Protein AF-A0A8H5ZS97-F1 (afdb_monomer_lite)

Foldseek 3Di:
DDLLVVLLVLLVPADPDPCLQVSLVVNLVSLVVLLVVLVVLLVVLLVDAADDQVVLVVVVVVLVVVLVSLLSSLVSLLVCLVSQQVRQDDPHGSLVVVLVSLVSSLVSLLSNLVSSLVRYDPPSSVCSVVSNVVSNVSSVVSSVSSVD

Sequence (148 aa):
MSQCSTMNDTLQGFTIGPNIMPTALKVQFESDELLRDIIDAIAAAKQTPMLTKDDSVRVAIAVTKLQDVIYSLLDVLVAKKPVFDKAILGIGSASFLVSADLKSLKDATDGFGNEVVLRLANPIQQVAPLIISDLDFHFIRAIQVYSA

Structure (mmCIF, N/CA/C/O backbone):
data_AF-A0A8H5ZS97-F1
#
_entry.id   AF-A0A8H5ZS97-F1
#
loop_
_atom_site.group_PDB
_atom_site.id
_atom_site.type_symbol
_atom_site.label_atom_id
_atom_site.label_alt_id
_atom_site.label_comp_id
_atom_site.label_asym_id
_atom_site.label_entity_id
_atom_site.label_seq_id
_atom_site.pdbx_PDB_ins_code
_atom_site.Cartn_x
_atom_site.Cartn_y
_atom_site.Cartn_z
_atom_site.occupancy
_atom_site.B_iso_or_equiv
_atom_site.auth_seq_id
_atom_site.auth_comp_id
_atom_site.auth_asym_id
_atom_site.auth_atom_id
_atom_site.pdbx_PDB_model_num
ATOM 1 N N . MET A 1 1 ? -12.299 5.475 -8.585 1.00 51.00 1 MET A N 1
ATOM 2 C CA . MET A 1 1 ? -11.267 4.417 -8.576 1.00 51.00 1 MET A CA 1
ATOM 3 C C . MET A 1 1 ? -10.369 4.683 -7.383 1.00 51.00 1 MET A C 1
ATOM 5 O O . MET A 1 1 ? -10.144 5.852 -7.104 1.00 51.00 1 MET A O 1
ATOM 9 N N . SER A 1 2 ? -9.966 3.656 -6.635 1.00 73.25 2 SER A N 1
ATOM 10 C CA . SER A 1 2 ? -9.013 3.819 -5.527 1.00 73.25 2 SER A CA 1
ATOM 11 C C . SER A 1 2 ? -7.587 3.950 -6.065 1.00 73.25 2 SER A C 1
ATOM 13 O O . SER A 1 2 ? -7.298 3.436 -7.148 1.00 73.25 2 SER A O 1
ATOM 15 N N . GLN A 1 3 ? -6.693 4.576 -5.298 1.00 85.19 3 GLN A N 1
ATOM 16 C CA . GLN A 1 3 ? -5.291 4.746 -5.683 1.00 85.19 3 GLN A CA 1
ATOM 17 C C . GLN A 1 3 ? -4.585 3.410 -5.957 1.00 85.19 3 GLN A C 1
ATOM 19 O O . GLN A 1 3 ? -3.868 3.278 -6.947 1.00 85.19 3 GLN A O 1
ATOM 24 N N . CYS A 1 4 ? -4.880 2.371 -5.166 1.00 80.19 4 CYS A N 1
ATOM 25 C CA . CYS A 1 4 ? -4.357 1.025 -5.411 1.00 80.19 4 CYS A CA 1
ATOM 26 C C . CYS A 1 4 ? -4.771 0.462 -6.783 1.00 80.19 4 CYS A C 1
ATOM 28 O O . CYS A 1 4 ? -3.986 -0.238 -7.413 1.00 80.19 4 CYS A O 1
ATOM 30 N N . SER A 1 5 ? -5.986 0.768 -7.263 1.00 81.56 5 SER A N 1
ATOM 31 C CA . SER A 1 5 ? -6.446 0.333 -8.590 1.00 81.56 5 SER A CA 1
ATOM 32 C C . SER A 1 5 ? -5.683 1.051 -9.699 1.00 81.56 5 SER A C 1
ATOM 34 O O . SER A 1 5 ? -5.226 0.400 -10.632 1.00 81.56 5 SER A O 1
ATOM 36 N N . THR A 1 6 ? -5.499 2.369 -9.571 1.00 85.25 6 THR A N 1
ATOM 37 C CA . THR A 1 6 ? -4.717 3.174 -10.522 1.00 85.25 6 THR A CA 1
ATOM 38 C C . THR A 1 6 ? -3.286 2.646 -10.640 1.00 85.25 6 THR A C 1
ATOM 40 O O . THR A 1 6 ? -2.795 2.420 -11.746 1.00 85.25 6 THR A O 1
ATOM 43 N N . MET A 1 7 ? -2.646 2.379 -9.498 1.00 87.44 7 MET A N 1
ATOM 44 C CA . MET A 1 7 ? -1.288 1.838 -9.449 1.00 87.44 7 MET A CA 1
ATOM 45 C C . MET A 1 7 ? -1.201 0.439 -10.065 1.00 87.44 7 MET A C 1
ATOM 47 O O . MET A 1 7 ? -0.282 0.150 -10.835 1.00 87.44 7 MET A O 1
ATOM 51 N N . ASN A 1 8 ? -2.181 -0.424 -9.783 1.00 85.50 8 ASN A N 1
ATOM 52 C CA . ASN A 1 8 ? -2.246 -1.762 -10.363 1.00 85.50 8 ASN A CA 1
ATOM 53 C C . ASN A 1 8 ? -2.361 -1.715 -11.897 1.00 85.50 8 ASN A C 1
ATOM 55 O O . ASN A 1 8 ? -1.644 -2.441 -12.587 1.00 85.50 8 ASN A O 1
ATOM 59 N N . ASP A 1 9 ? -3.197 -0.827 -12.439 1.00 86.94 9 ASP A N 1
ATOM 60 C CA . ASP A 1 9 ? -3.357 -0.651 -13.888 1.00 86.94 9 ASP A CA 1
ATOM 61 C C . ASP A 1 9 ? -2.058 -0.147 -14.543 1.00 86.94 9 ASP A C 1
ATOM 63 O O . ASP A 1 9 ? -1.627 -0.678 -15.575 1.00 86.94 9 ASP A O 1
ATOM 67 N N . THR A 1 10 ? -1.372 0.819 -13.916 1.00 88.00 10 THR A N 1
ATOM 68 C CA . THR A 1 10 ? -0.050 1.287 -14.368 1.00 88.00 10 THR A CA 1
ATOM 69 C C . THR A 1 10 ? 0.967 0.140 -14.391 1.00 88.00 10 THR A C 1
ATOM 71 O O . THR A 1 10 ? 1.702 -0.024 -15.372 1.00 88.00 10 THR A O 1
ATOM 74 N N . LEU A 1 11 ? 0.999 -0.687 -13.343 1.00 87.31 11 LEU A N 1
ATOM 75 C CA . LEU A 1 11 ? 1.927 -1.812 -13.236 1.00 87.31 11 LEU A CA 1
ATOM 76 C C . LEU A 1 11 ? 1.639 -2.929 -14.242 1.00 87.31 11 LEU A C 1
ATOM 78 O O . LEU A 1 11 ? 2.581 -3.538 -14.756 1.00 87.31 11 LEU A O 1
ATOM 82 N N . GLN A 1 12 ? 0.376 -3.199 -14.575 1.00 87.25 12 GLN A N 1
ATOM 83 C CA . GLN A 1 12 ? 0.039 -4.190 -15.602 1.00 87.25 12 GLN A CA 1
ATOM 84 C C . GLN A 1 12 ? 0.681 -3.827 -16.948 1.00 87.25 12 GLN A C 1
ATOM 86 O O . GLN A 1 12 ? 1.323 -4.682 -17.570 1.00 87.25 12 GLN A O 1
ATOM 91 N N . GLY A 1 13 ? 0.619 -2.545 -17.325 1.00 84.12 13 GLY A N 1
ATOM 92 C CA . GLY A 1 13 ? 1.271 -1.992 -18.517 1.00 84.12 13 GLY A CA 1
ATOM 93 C C . GLY A 1 13 ? 2.790 -1.815 -18.404 1.00 84.12 13 GLY A C 1
ATOM 94 O O . GLY A 1 13 ? 3.440 -1.483 -19.396 1.00 84.12 13 GLY A O 1
ATOM 95 N N . PHE A 1 14 ? 3.384 -2.039 -17.229 1.00 89.56 14 PHE A N 1
ATOM 96 C CA . PHE A 1 14 ? 4.810 -1.825 -17.023 1.00 89.56 14 PHE A CA 1
ATOM 97 C C . PHE A 1 14 ? 5.645 -2.953 -17.640 1.00 89.56 14 PHE A C 1
ATOM 99 O O . PHE A 1 14 ? 5.655 -4.090 -17.158 1.00 89.56 14 PHE A O 1
ATOM 106 N N . THR A 1 15 ? 6.349 -2.647 -18.728 1.00 91.12 15 THR A N 1
ATOM 107 C CA . THR A 1 15 ? 7.185 -3.596 -19.476 1.00 91.12 15 THR A CA 1
ATOM 108 C C . THR A 1 15 ? 8.532 -2.983 -19.837 1.00 91.12 15 THR A C 1
ATOM 110 O O . THR A 1 15 ? 8.679 -1.764 -19.908 1.00 91.12 15 THR A O 1
ATOM 113 N N . ILE A 1 16 ? 9.513 -3.834 -20.141 1.00 87.62 16 ILE A N 1
ATOM 114 C CA . ILE A 1 16 ? 10.806 -3.388 -20.669 1.00 87.62 16 ILE A CA 1
ATOM 115 C C . ILE A 1 16 ? 10.581 -2.768 -22.052 1.00 87.62 16 ILE A C 1
ATOM 117 O O . ILE A 1 16 ? 10.043 -3.419 -22.945 1.00 87.62 16 ILE A O 1
ATOM 121 N N . GLY A 1 17 ? 10.996 -1.517 -22.231 1.00 88.56 17 GLY A N 1
ATOM 122 C CA . GLY A 1 17 ? 10.819 -0.784 -23.480 1.00 88.56 17 GLY A CA 1
ATOM 123 C C . GLY A 1 17 ? 11.076 0.716 -23.313 1.00 88.56 17 GLY A C 1
ATOM 124 O O . GLY A 1 17 ? 11.532 1.139 -22.251 1.00 88.56 17 GLY A O 1
ATOM 125 N N . PRO A 1 18 ? 10.757 1.538 -24.329 1.00 86.38 18 PRO A N 1
ATOM 126 C CA . PRO A 1 18 ? 11.021 2.982 -24.313 1.00 86.38 18 PRO A CA 1
ATOM 127 C C . PRO A 1 18 ? 10.393 3.721 -23.123 1.00 86.38 18 PRO A C 1
ATOM 129 O O . PRO A 1 18 ? 10.938 4.710 -22.645 1.00 86.38 18 PRO A O 1
ATOM 132 N N . ASN A 1 19 ? 9.271 3.209 -22.613 1.00 87.19 19 ASN A N 1
ATOM 133 C CA . ASN A 1 19 ? 8.520 3.818 -21.516 1.00 87.19 19 ASN A CA 1
ATOM 134 C C . ASN A 1 19 ? 8.934 3.310 -20.127 1.00 87.19 19 ASN A C 1
ATOM 136 O O . ASN A 1 19 ? 8.319 3.704 -19.142 1.00 87.19 19 ASN A O 1
ATOM 140 N N . ILE A 1 20 ? 9.972 2.472 -20.017 1.00 88.94 20 ILE A N 1
ATOM 141 C CA . ILE A 1 20 ? 10.361 1.864 -18.737 1.00 88.94 20 ILE A CA 1
ATOM 142 C C . ILE A 1 20 ? 10.643 2.919 -17.652 1.00 88.94 20 ILE A C 1
ATO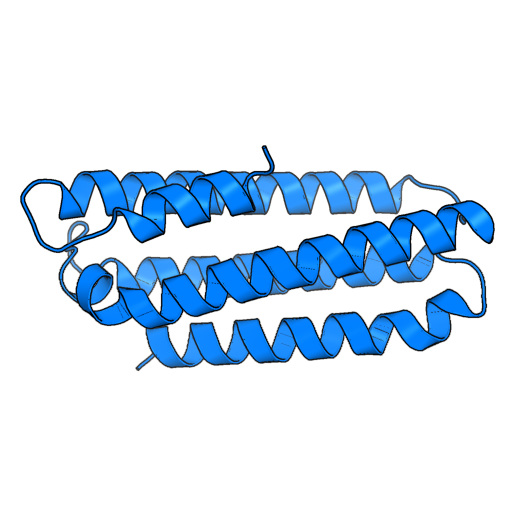M 144 O O . ILE A 1 20 ? 10.190 2.779 -16.520 1.00 88.94 20 ILE A O 1
ATOM 148 N N . MET A 1 21 ? 11.317 4.018 -18.002 1.00 88.19 21 MET A N 1
ATOM 149 C CA . MET A 1 21 ? 11.645 5.065 -17.032 1.00 88.19 21 MET A CA 1
ATOM 150 C C . MET A 1 21 ? 10.445 5.947 -16.668 1.00 88.19 21 MET A C 1
ATOM 152 O O . MET A 1 21 ? 10.172 6.089 -15.475 1.00 88.19 21 MET A O 1
ATOM 156 N N . PRO A 1 22 ? 9.684 6.501 -17.636 1.00 89.06 22 PRO A N 1
ATOM 157 C CA . PRO A 1 22 ? 8.462 7.238 -17.322 1.00 89.06 22 PRO A CA 1
ATOM 158 C C . PRO A 1 22 ? 7.445 6.424 -16.518 1.00 89.06 22 PRO A C 1
ATOM 160 O O . PRO A 1 22 ? 6.842 6.958 -15.591 1.00 89.06 22 PRO A O 1
ATOM 163 N N . THR A 1 23 ? 7.262 5.136 -16.830 1.00 89.94 23 THR A N 1
ATOM 164 C CA . THR A 1 23 ? 6.329 4.283 -16.084 1.00 89.94 23 THR A CA 1
ATOM 165 C C . THR A 1 23 ? 6.827 4.017 -14.664 1.00 89.94 23 THR A C 1
ATOM 167 O O . THR A 1 23 ? 6.028 4.115 -13.741 1.00 89.94 23 THR A O 1
ATOM 170 N N . ALA A 1 24 ? 8.125 3.766 -14.456 1.00 88.19 24 ALA A N 1
ATOM 171 C CA . ALA A 1 24 ? 8.682 3.615 -13.109 1.00 88.19 24 ALA A CA 1
ATOM 172 C C . ALA A 1 24 ? 8.495 4.884 -12.254 1.00 88.19 24 ALA A C 1
ATOM 174 O O . ALA A 1 24 ? 8.095 4.788 -11.099 1.00 88.19 24 ALA A O 1
ATOM 175 N N . LEU A 1 25 ? 8.711 6.074 -12.833 1.00 88.88 25 LEU A N 1
ATOM 176 C CA . LEU A 1 25 ? 8.444 7.349 -12.152 1.00 88.88 25 LEU A CA 1
ATOM 177 C C . LEU A 1 25 ? 6.956 7.536 -11.837 1.00 88.88 25 LEU A C 1
ATOM 179 O O . LEU A 1 25 ? 6.618 7.997 -10.752 1.00 88.88 25 LEU A O 1
ATOM 183 N N . LYS A 1 26 ? 6.062 7.164 -12.760 1.00 90.75 26 LYS A N 1
ATOM 184 C CA . LYS A 1 26 ? 4.611 7.216 -12.529 1.00 90.75 26 LYS A CA 1
ATOM 185 C C . LYS A 1 26 ? 4.201 6.330 -11.354 1.00 90.75 26 LYS A C 1
ATOM 187 O O . LYS A 1 26 ? 3.453 6.790 -10.503 1.00 90.75 26 LYS A O 1
ATOM 192 N N . VAL A 1 27 ? 4.741 5.111 -11.276 1.00 89.38 27 VAL A N 1
ATOM 193 C CA . VAL A 1 27 ? 4.502 4.211 -10.138 1.00 89.38 27 VAL A CA 1
ATOM 194 C C . VAL A 1 27 ? 5.001 4.830 -8.828 1.00 89.38 27 VAL A C 1
ATOM 196 O O . VAL A 1 27 ? 4.273 4.773 -7.848 1.00 89.38 27 VAL A O 1
ATOM 199 N N . GLN A 1 28 ? 6.177 5.471 -8.806 1.00 87.81 28 GLN A N 1
ATOM 200 C CA . GLN A 1 28 ? 6.667 6.175 -7.609 1.00 87.81 28 GLN A CA 1
ATOM 201 C C . GLN A 1 28 ? 5.691 7.267 -7.147 1.00 87.81 28 GLN A C 1
ATOM 203 O O . GLN A 1 28 ? 5.346 7.334 -5.971 1.00 87.81 28 GLN A O 1
ATOM 208 N N . PHE A 1 29 ? 5.218 8.117 -8.065 1.00 89.56 29 PHE A N 1
ATOM 209 C CA . PHE A 1 29 ? 4.235 9.148 -7.718 1.00 89.56 29 PHE A CA 1
ATOM 210 C C . PHE A 1 29 ? 2.940 8.537 -7.172 1.00 89.56 29 PHE A C 1
ATOM 212 O O . PHE A 1 29 ? 2.378 9.054 -6.206 1.00 89.56 29 PHE A O 1
ATOM 219 N N . GLU A 1 30 ? 2.489 7.427 -7.758 1.00 91.31 30 GLU A N 1
ATOM 220 C CA . GLU A 1 30 ? 1.288 6.724 -7.314 1.00 91.31 30 GLU A CA 1
ATOM 221 C C . GLU A 1 30 ? 1.467 6.077 -5.927 1.00 91.31 30 GLU A C 1
ATOM 223 O O . GLU A 1 30 ? 0.528 6.130 -5.128 1.00 91.31 30 GLU A O 1
ATOM 228 N N . SER A 1 31 ? 2.660 5.546 -5.611 1.00 88.31 31 SER A N 1
ATOM 229 C CA . SER A 1 31 ? 3.045 5.085 -4.265 1.00 88.31 31 SER A CA 1
ATOM 230 C C . SER A 1 31 ? 3.011 6.223 -3.242 1.00 88.31 31 SER A C 1
ATOM 232 O O . SER A 1 31 ? 2.453 6.062 -2.157 1.00 88.31 31 SER A O 1
ATOM 234 N N . ASP A 1 32 ? 3.580 7.382 -3.582 1.00 87.12 32 ASP A N 1
ATOM 235 C CA . ASP A 1 32 ? 3.626 8.545 -2.691 1.00 87.12 32 ASP A CA 1
ATOM 236 C C . ASP A 1 32 ? 2.218 9.085 -2.388 1.00 87.12 32 ASP A C 1
ATOM 238 O O . ASP A 1 32 ? 1.937 9.522 -1.270 1.00 87.12 32 ASP A O 1
ATOM 242 N N . GLU A 1 33 ? 1.328 9.087 -3.384 1.00 91.25 33 GLU A N 1
ATOM 243 C CA . GLU A 1 33 ? -0.086 9.437 -3.202 1.00 91.25 33 GLU A CA 1
ATOM 244 C C . GLU A 1 33 ? -0.797 8.430 -2.301 1.00 91.25 33 GLU A C 1
ATOM 246 O O . GLU A 1 33 ? -1.477 8.842 -1.365 1.00 91.25 33 GLU A O 1
ATOM 251 N N . LEU A 1 34 ? -0.573 7.128 -2.507 1.00 89.00 34 LEU A N 1
ATOM 252 C CA . LEU A 1 34 ? -1.143 6.095 -1.644 1.00 89.00 34 LEU A CA 1
ATOM 253 C C . LEU A 1 34 ? -0.682 6.258 -0.188 1.00 89.00 34 LEU A C 1
ATOM 255 O O . LEU A 1 34 ? -1.488 6.143 0.734 1.00 89.00 34 LEU A O 1
ATOM 259 N N . LEU A 1 35 ? 0.599 6.564 0.031 1.00 87.81 35 LEU A N 1
ATOM 260 C CA . LEU A 1 35 ? 1.131 6.822 1.368 1.00 87.81 35 LEU A CA 1
ATOM 261 C C . LEU A 1 35 ? 0.449 8.031 2.024 1.00 87.81 35 LEU A C 1
ATOM 263 O O . LEU A 1 35 ? 0.084 7.965 3.199 1.00 87.81 35 LEU A O 1
ATOM 267 N N . ARG A 1 36 ? 0.246 9.122 1.273 1.00 90.31 36 ARG A N 1
ATOM 268 C CA . ARG A 1 36 ? -0.480 10.305 1.762 1.00 90.31 36 ARG A CA 1
ATOM 269 C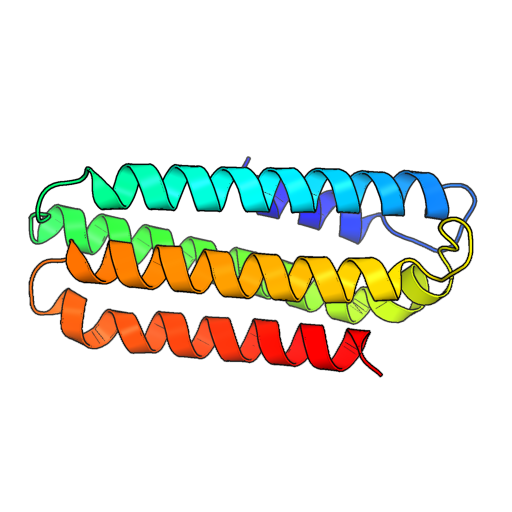 C . ARG A 1 36 ? -1.925 9.974 2.126 1.00 90.31 36 ARG A C 1
ATOM 271 O O . ARG A 1 36 ? -2.342 10.313 3.230 1.00 90.31 36 ARG A O 1
ATOM 278 N N . ASP A 1 37 ? -2.636 9.249 1.265 1.00 89.94 37 ASP A N 1
ATOM 279 C CA . ASP A 1 37 ? -4.016 8.823 1.524 1.00 89.94 37 ASP A CA 1
ATOM 280 C C . ASP A 1 37 ? -4.118 7.997 2.819 1.00 89.94 37 ASP A C 1
ATOM 282 O O . ASP A 1 37 ? -5.039 8.192 3.617 1.00 89.94 37 ASP A O 1
ATOM 286 N N . ILE A 1 38 ? -3.155 7.100 3.073 1.00 87.19 38 ILE A N 1
ATOM 287 C CA . ILE A 1 38 ? -3.107 6.306 4.311 1.00 87.19 38 ILE A CA 1
ATOM 288 C C . ILE A 1 38 ? -2.838 7.205 5.526 1.00 87.19 38 ILE A C 1
ATOM 290 O O . ILE A 1 38 ? -3.500 7.056 6.554 1.00 87.19 38 ILE A O 1
ATOM 294 N N . ILE A 1 39 ? -1.907 8.158 5.430 1.00 88.56 39 ILE A N 1
ATOM 295 C CA . ILE A 1 39 ? -1.606 9.104 6.519 1.00 88.56 39 ILE A CA 1
ATOM 296 C C . ILE A 1 39 ? -2.831 9.965 6.862 1.00 88.56 39 ILE A C 1
ATOM 298 O O . ILE A 1 39 ? -3.155 10.139 8.043 1.00 88.56 39 ILE A O 1
ATOM 302 N N . ASP A 1 40 ? -3.549 10.453 5.856 1.00 90.25 40 ASP A N 1
ATOM 303 C CA . ASP A 1 40 ? -4.780 11.220 6.052 1.00 90.25 40 ASP A CA 1
ATOM 304 C C . ASP A 1 40 ? -5.884 10.347 6.669 1.00 90.25 40 ASP A C 1
ATOM 306 O O . ASP A 1 40 ? -6.590 10.778 7.589 1.00 90.25 40 ASP A O 1
ATOM 310 N N . ALA A 1 41 ? -5.986 9.081 6.253 1.00 87.88 41 ALA A N 1
ATOM 311 C CA . ALA A 1 41 ? -6.908 8.119 6.849 1.00 87.88 41 ALA A CA 1
ATOM 312 C C . ALA A 1 41 ? -6.577 7.816 8.323 1.00 87.88 41 ALA A C 1
ATOM 314 O O . ALA A 1 41 ? -7.493 7.722 9.144 1.00 87.88 41 ALA A O 1
ATOM 315 N N . ILE A 1 42 ? -5.293 7.730 8.698 1.00 88.88 42 ILE A N 1
ATOM 316 C CA . ILE A 1 42 ? -4.852 7.632 10.104 1.00 88.88 42 ILE A CA 1
ATOM 317 C C . ILE A 1 42 ? -5.335 8.852 10.893 1.00 88.88 42 ILE A C 1
ATOM 319 O O . ILE A 1 42 ? -5.876 8.708 11.993 1.00 88.88 42 ILE A O 1
ATOM 323 N N . ALA A 1 43 ? -5.149 10.060 10.352 1.00 92.00 43 ALA A N 1
ATOM 324 C CA . ALA A 1 43 ? -5.579 11.291 11.010 1.00 92.00 43 ALA A CA 1
ATOM 325 C C . ALA A 1 43 ? -7.105 11.329 11.208 1.00 92.00 43 ALA A C 1
ATOM 327 O O . ALA A 1 43 ? -7.576 11.687 12.292 1.00 92.00 43 ALA A O 1
ATOM 328 N N . ALA A 1 44 ? -7.874 10.893 10.208 1.00 91.81 44 ALA A N 1
ATOM 329 C CA . ALA A 1 44 ? -9.326 10.776 10.301 1.00 91.81 44 ALA A CA 1
ATOM 330 C C . ALA A 1 44 ? -9.761 9.721 11.336 1.00 91.81 44 ALA A C 1
ATOM 332 O O . ALA A 1 44 ? -10.623 9.995 12.177 1.00 91.81 44 ALA A O 1
ATOM 333 N N . ALA A 1 45 ? -9.131 8.541 11.344 1.00 89.81 45 ALA A N 1
ATOM 334 C CA . ALA A 1 45 ? -9.405 7.490 12.326 1.00 89.81 45 ALA A CA 1
ATOM 335 C C . ALA A 1 45 ? -9.135 7.975 13.761 1.00 89.81 45 ALA A C 1
ATOM 337 O O . ALA A 1 45 ? -9.952 7.754 14.656 1.00 89.81 45 ALA A O 1
ATOM 338 N N . LYS A 1 46 ? -8.052 8.736 13.972 1.00 90.88 46 LYS A N 1
ATOM 339 C CA . LYS A 1 46 ? -7.712 9.332 15.275 1.00 90.88 46 LYS A CA 1
ATOM 340 C C . LYS A 1 46 ? -8.786 10.274 15.819 1.00 90.88 46 LYS A C 1
ATOM 342 O O . LYS A 1 46 ? -9.001 10.329 17.034 1.00 90.88 46 LYS A O 1
ATOM 347 N N . GLN A 1 47 ? -9.452 11.007 14.933 1.00 93.56 47 GLN A N 1
ATOM 348 C CA . GLN A 1 47 ? -10.515 11.956 15.277 1.00 93.56 47 GLN A CA 1
ATOM 349 C C . GLN A 1 47 ? -11.897 11.297 15.374 1.00 93.56 47 GLN A C 1
ATOM 351 O O . GLN A 1 47 ? -12.837 11.907 15.881 1.00 93.56 47 GLN A O 1
ATOM 356 N N . THR A 1 48 ? -12.030 10.052 14.916 1.00 91.44 48 THR A N 1
ATOM 357 C CA . THR A 1 48 ? -13.305 9.335 14.891 1.00 91.44 48 THR A CA 1
ATOM 358 C C . THR A 1 48 ? -13.657 8.829 16.294 1.00 91.44 48 THR A C 1
ATOM 360 O O . THR A 1 48 ? -12.835 8.159 16.920 1.00 91.44 48 THR A O 1
ATOM 363 N N . PRO A 1 49 ? -14.851 9.121 16.838 1.00 92.75 49 PRO A N 1
ATOM 364 C CA . PRO A 1 49 ? -15.313 8.517 18.088 1.00 92.75 49 PRO A CA 1
ATOM 365 C C . PRO A 1 49 ? -15.402 6.988 17.996 1.00 92.75 49 PRO A C 1
ATOM 367 O O . PRO A 1 49 ? -15.319 6.409 16.916 1.00 92.75 49 PRO A O 1
ATOM 370 N N . MET A 1 50 ? -15.609 6.317 19.130 1.00 93.00 50 MET A N 1
ATOM 371 C CA . MET A 1 50 ? -15.876 4.878 19.117 1.00 93.00 50 MET A CA 1
ATOM 372 C C . MET A 1 50 ? -17.099 4.577 18.241 1.00 93.00 50 MET A C 1
ATOM 374 O O . MET A 1 50 ? -18.147 5.213 18.374 1.00 93.00 50 MET A O 1
ATOM 378 N N . LEU A 1 51 ? -16.944 3.623 17.331 1.00 93.88 51 LEU A N 1
ATOM 379 C CA . LEU A 1 51 ? -17.956 3.262 16.355 1.00 93.88 51 LEU A CA 1
ATOM 380 C C . LEU A 1 51 ? -19.062 2.435 17.000 1.00 93.88 51 LEU A C 1
ATOM 382 O O . LEU A 1 51 ? -18.848 1.666 17.941 1.00 93.88 51 LEU A O 1
ATOM 386 N N . THR A 1 52 ? -20.258 2.542 16.429 1.00 94.00 52 THR A N 1
ATOM 387 C CA . THR A 1 52 ? -21.335 1.601 16.731 1.00 94.00 52 THR A CA 1
ATOM 388 C C . THR A 1 52 ? -20.983 0.211 16.198 1.00 94.00 52 THR A C 1
ATOM 390 O O . THR A 1 52 ? -20.065 0.041 15.388 1.00 94.00 52 THR A O 1
ATOM 393 N N . LYS A 1 53 ? -21.723 -0.817 16.624 1.00 89.88 53 LYS A N 1
ATOM 394 C CA . LYS A 1 53 ? -21.546 -2.174 16.091 1.00 89.88 53 LYS A CA 1
ATOM 395 C C . LYS A 1 53 ? -21.764 -2.215 14.575 1.00 89.88 53 LYS A C 1
ATOM 397 O O . LYS A 1 53 ? -20.957 -2.815 13.872 1.00 89.88 53 LYS A O 1
ATOM 402 N N . ASP A 1 54 ? -22.805 -1.551 14.080 1.00 91.62 54 ASP A N 1
ATOM 403 C CA . ASP A 1 54 ? -23.142 -1.545 12.653 1.00 91.62 54 ASP A CA 1
ATOM 404 C C . ASP A 1 54 ? -22.080 -0.811 11.828 1.00 91.62 54 ASP A C 1
ATOM 406 O O . ASP A 1 54 ? -21.652 -1.313 10.785 1.00 91.62 54 ASP A O 1
ATOM 410 N N . ASP A 1 55 ? -21.581 0.325 12.321 1.00 91.81 55 ASP A N 1
ATOM 411 C CA . ASP A 1 55 ? -20.492 1.052 11.660 1.00 91.81 55 ASP A CA 1
ATOM 412 C C . ASP A 1 55 ? -19.186 0.256 11.692 1.00 91.81 55 ASP A C 1
ATOM 414 O O . ASP A 1 55 ? -18.471 0.196 10.694 1.00 91.81 55 ASP A O 1
ATOM 418 N N . SER A 1 56 ? -18.908 -0.441 12.795 1.00 91.31 56 SER A N 1
ATOM 419 C CA . SER A 1 56 ? -17.743 -1.323 12.911 1.00 91.31 56 SER A CA 1
ATOM 420 C C . SER A 1 56 ? -17.789 -2.472 11.901 1.00 91.31 56 SER A C 1
ATOM 422 O O . SER A 1 56 ? -16.766 -2.799 11.303 1.00 91.31 56 SER A O 1
ATOM 424 N N . VAL A 1 57 ? -18.966 -3.065 11.658 1.00 88.31 57 VAL A N 1
ATOM 425 C CA . VAL A 1 57 ? -19.141 -4.093 10.614 1.00 88.31 57 VAL A CA 1
ATOM 426 C C . VAL A 1 57 ? -18.882 -3.503 9.22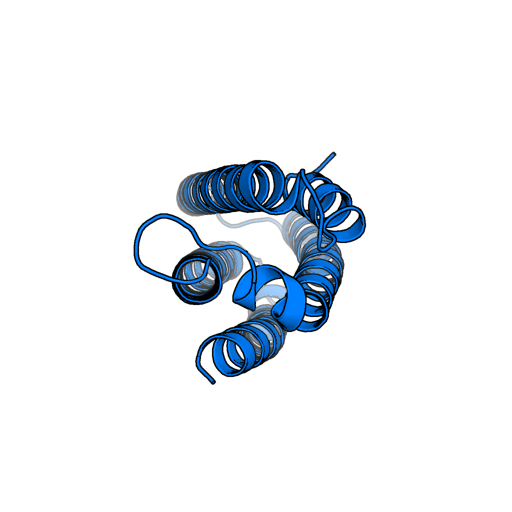8 1.00 88.31 57 VAL A C 1
ATOM 428 O O . VAL A 1 57 ? -18.189 -4.120 8.419 1.00 88.31 57 VAL A O 1
ATOM 431 N N . ARG A 1 58 ? -19.399 -2.301 8.943 1.00 90.12 58 ARG A N 1
ATOM 432 C CA . ARG A 1 58 ? -19.178 -1.625 7.653 1.00 90.12 58 ARG A CA 1
ATOM 433 C C . ARG A 1 58 ? -17.702 -1.328 7.411 1.00 90.12 58 ARG A C 1
ATOM 435 O O . ARG A 1 58 ? -17.212 -1.584 6.313 1.00 90.12 58 ARG A O 1
ATOM 442 N N . VAL A 1 59 ? -17.001 -0.835 8.431 1.00 88.62 59 VAL A N 1
ATOM 443 C CA . VAL A 1 59 ? -15.558 -0.580 8.367 1.00 88.62 59 VAL A CA 1
ATOM 444 C C . VAL A 1 59 ? -14.789 -1.882 8.166 1.00 88.62 59 VAL A C 1
ATOM 446 O O . VAL A 1 59 ? -13.955 -1.939 7.270 1.00 88.62 59 VAL A O 1
ATOM 449 N N . ALA A 1 60 ? -15.110 -2.948 8.905 1.00 85.19 60 ALA A N 1
ATOM 450 C CA . ALA A 1 60 ? -14.460 -4.247 8.727 1.00 85.19 60 ALA A CA 1
ATOM 451 C C . ALA A 1 60 ? -14.615 -4.780 7.289 1.00 85.19 60 ALA A C 1
ATOM 453 O O . ALA A 1 60 ? -13.630 -5.170 6.672 1.00 85.19 60 ALA A O 1
ATOM 454 N N . ILE A 1 61 ? -15.823 -4.709 6.714 1.00 85.38 61 ILE A N 1
ATOM 455 C CA . ILE A 1 61 ? -16.070 -5.103 5.315 1.00 85.38 61 ILE A CA 1
ATOM 456 C C . ILE A 1 61 ? -15.249 -4.248 4.339 1.00 85.38 61 ILE A C 1
ATOM 458 O O . ILE A 1 61 ? -14.723 -4.770 3.355 1.00 85.38 61 ILE A O 1
ATOM 462 N N . ALA A 1 62 ? -15.157 -2.937 4.575 1.00 86.75 62 ALA A N 1
ATOM 463 C CA . ALA A 1 62 ? -14.378 -2.039 3.727 1.00 86.75 62 ALA A CA 1
ATOM 464 C C . ALA A 1 62 ? -12.874 -2.350 3.796 1.00 86.75 62 ALA A C 1
ATOM 466 O O . ALA A 1 62 ? -12.223 -2.402 2.754 1.00 86.75 62 ALA A O 1
ATOM 467 N N . VAL A 1 63 ? -12.346 -2.617 4.995 1.00 83.81 63 VAL A N 1
ATOM 468 C CA . VAL A 1 63 ? -10.946 -3.010 5.205 1.00 83.81 63 VAL A CA 1
ATOM 469 C C . VAL A 1 63 ? -10.647 -4.336 4.510 1.00 83.81 63 VAL A C 1
ATOM 471 O O . VAL A 1 63 ? -9.668 -4.405 3.777 1.00 83.81 63 VAL A O 1
ATOM 474 N N . THR A 1 64 ? -11.507 -5.352 4.631 1.00 83.50 64 THR A N 1
ATOM 475 C CA . THR A 1 64 ? -11.303 -6.635 3.933 1.00 83.50 64 THR A CA 1
ATOM 476 C C . THR A 1 64 ? -11.262 -6.474 2.414 1.00 83.50 64 THR A C 1
ATOM 478 O O . THR A 1 64 ? -10.378 -7.015 1.761 1.00 83.50 64 THR A O 1
ATOM 481 N N . LYS A 1 65 ? -12.148 -5.657 1.830 1.00 83.88 65 LYS A N 1
ATOM 482 C CA . LYS A 1 65 ? -12.087 -5.361 0.386 1.00 83.88 65 LYS A CA 1
ATOM 483 C C . LYS A 1 65 ? -10.800 -4.643 -0.012 1.00 83.88 65 LYS A C 1
ATOM 485 O O . LYS A 1 65 ? -10.301 -4.849 -1.114 1.00 83.88 65 LYS A O 1
ATOM 490 N N . LEU A 1 66 ? -10.291 -3.769 0.854 1.00 82.19 66 LEU A N 1
ATOM 491 C CA . LEU A 1 66 ? -9.028 -3.086 0.614 1.00 82.19 66 LEU A CA 1
ATOM 492 C C . LEU A 1 66 ? -7.849 -4.069 0.668 1.00 82.19 66 LEU A C 1
ATOM 494 O O . LEU A 1 66 ? -6.955 -3.950 -0.165 1.00 82.19 66 LEU A O 1
ATOM 498 N N . GLN A 1 67 ? -7.870 -5.056 1.573 1.00 83.44 67 GLN A N 1
ATOM 499 C CA . GLN A 1 67 ? -6.843 -6.102 1.641 1.00 83.44 67 GLN A CA 1
ATOM 500 C C . GLN A 1 67 ? -6.711 -6.856 0.320 1.00 83.44 67 GLN A C 1
ATOM 502 O O . GLN A 1 67 ? -5.604 -6.938 -0.200 1.00 83.44 67 GLN A O 1
ATOM 507 N N . ASP A 1 68 ? -7.819 -7.320 -0.265 1.00 84.38 68 ASP A N 1
ATOM 508 C CA . ASP A 1 68 ? -7.795 -8.044 -1.545 1.00 84.38 68 ASP A CA 1
ATOM 509 C C . ASP A 1 68 ? -7.109 -7.224 -2.651 1.00 84.38 68 ASP A C 1
ATOM 511 O O . ASP A 1 68 ? -6.312 -7.737 -3.443 1.00 84.38 68 ASP A O 1
ATOM 515 N N . VAL A 1 69 ? -7.386 -5.917 -2.684 1.00 84.25 69 VAL A N 1
ATOM 516 C CA . VAL A 1 69 ? -6.771 -4.994 -3.645 1.00 84.25 69 VAL A CA 1
ATOM 517 C C . VAL A 1 69 ? -5.279 -4.804 -3.354 1.00 84.25 69 VAL A C 1
ATOM 519 O O . VAL A 1 69 ? -4.481 -4.793 -4.292 1.00 84.25 69 VAL A O 1
ATOM 522 N N . ILE A 1 70 ? -4.882 -4.682 -2.083 1.00 86.38 70 ILE A N 1
ATOM 523 C CA . ILE A 1 70 ? -3.468 -4.572 -1.698 1.00 86.38 70 ILE A CA 1
ATOM 524 C C . ILE A 1 70 ? -2.714 -5.865 -2.036 1.00 86.38 70 ILE A C 1
ATOM 526 O O . ILE A 1 70 ? -1.616 -5.789 -2.582 1.00 86.38 70 ILE A O 1
ATOM 530 N N . TYR A 1 71 ? -3.296 -7.042 -1.802 1.00 87.75 71 TYR A N 1
ATOM 531 C CA . TYR A 1 71 ? -2.687 -8.322 -2.175 1.00 87.75 71 TYR A CA 1
ATOM 532 C C . TYR A 1 71 ? -2.432 -8.412 -3.670 1.00 87.75 71 TYR A C 1
ATOM 534 O O . TYR A 1 71 ? -1.305 -8.694 -4.078 1.00 87.75 71 TYR A O 1
ATOM 542 N N . SER A 1 72 ? -3.433 -8.073 -4.487 1.00 87.06 72 SER A N 1
ATOM 543 C CA . SER A 1 72 ? -3.257 -8.029 -5.939 1.00 87.06 72 SER A CA 1
ATOM 544 C C . SER A 1 72 ? -2.142 -7.064 -6.347 1.00 87.06 72 SER A C 1
ATOM 546 O O . SER A 1 72 ? -1.354 -7.388 -7.235 1.00 87.06 72 SER A O 1
ATOM 548 N N . LEU A 1 73 ? -2.065 -5.888 -5.720 1.00 87.88 73 LEU A N 1
ATOM 549 C CA . LEU A 1 73 ? -1.033 -4.897 -6.016 1.00 87.88 73 LEU A CA 1
ATOM 550 C C . LEU A 1 73 ? 0.371 -5.411 -5.658 1.00 87.88 73 LEU A C 1
ATOM 552 O O . LEU A 1 73 ? 1.294 -5.302 -6.467 1.00 87.88 73 LEU A O 1
ATOM 556 N N . LEU A 1 74 ? 0.534 -5.995 -4.468 1.00 91.69 74 LEU A N 1
ATOM 557 C CA . LEU A 1 74 ? 1.805 -6.550 -3.995 1.00 91.69 74 LEU A CA 1
ATOM 558 C C . LEU A 1 74 ? 2.268 -7.730 -4.858 1.00 91.69 74 LEU A C 1
ATOM 560 O O . LEU A 1 74 ? 3.450 -7.810 -5.197 1.00 91.69 74 LEU A O 1
ATOM 564 N N . ASP A 1 75 ? 1.352 -8.604 -5.274 1.00 90.69 75 ASP A N 1
ATOM 565 C CA . ASP A 1 75 ? 1.663 -9.719 -6.172 1.00 90.69 75 ASP A CA 1
ATOM 566 C C . ASP A 1 75 ? 2.113 -9.224 -7.553 1.00 90.69 75 ASP A C 1
ATOM 568 O O . ASP A 1 75 ? 3.095 -9.728 -8.112 1.00 90.69 75 ASP A O 1
ATOM 572 N N . VAL A 1 76 ? 1.453 -8.194 -8.092 1.00 90.44 76 VAL A N 1
ATOM 573 C CA . VAL A 1 76 ? 1.871 -7.559 -9.348 1.00 90.44 76 VAL A CA 1
ATOM 574 C C . VAL A 1 76 ? 3.242 -6.898 -9.194 1.00 90.44 76 VAL A C 1
ATOM 576 O O . VAL A 1 76 ? 4.093 -7.073 -10.069 1.00 90.44 76 VAL A O 1
ATOM 579 N N . LEU A 1 77 ? 3.508 -6.201 -8.086 1.00 91.38 77 LEU A N 1
ATOM 580 C CA . LEU A 1 77 ? 4.834 -5.648 -7.802 1.00 91.38 77 LEU A CA 1
ATOM 581 C C . LEU A 1 77 ? 5.894 -6.750 -7.779 1.00 91.38 77 LEU A C 1
ATOM 583 O O . LEU A 1 77 ? 6.905 -6.626 -8.468 1.00 91.38 77 LEU A O 1
ATOM 587 N N . VAL A 1 78 ? 5.666 -7.853 -7.065 1.00 93.88 78 VAL A N 1
ATOM 588 C CA . VAL A 1 78 ? 6.590 -9.000 -7.040 1.00 93.88 78 VAL A CA 1
ATOM 589 C C . VAL A 1 78 ? 6.841 -9.541 -8.451 1.00 93.88 78 VAL A C 1
ATOM 591 O O . VAL A 1 78 ? 7.995 -9.733 -8.841 1.00 93.88 78 VAL A O 1
ATOM 594 N N . ALA A 1 79 ? 5.791 -9.716 -9.255 1.00 93.44 79 ALA A N 1
ATOM 595 C CA . ALA A 1 79 ? 5.912 -10.194 -10.633 1.00 93.44 79 ALA A CA 1
ATOM 596 C C . ALA A 1 79 ? 6.691 -9.225 -11.545 1.00 93.44 79 ALA A C 1
ATOM 598 O O . ALA A 1 79 ? 7.333 -9.653 -12.510 1.00 93.44 79 ALA A O 1
ATOM 599 N N . LYS A 1 80 ? 6.662 -7.920 -11.251 1.00 93.50 80 LYS A N 1
ATOM 600 C CA . LYS A 1 80 ? 7.339 -6.875 -12.033 1.00 93.50 80 LYS A CA 1
ATOM 601 C C . LYS A 1 80 ? 8.775 -6.597 -11.592 1.00 93.50 80 LYS A C 1
ATOM 603 O O . LYS A 1 80 ? 9.441 -5.810 -12.269 1.00 93.50 80 LYS A O 1
ATOM 608 N N . LYS A 1 81 ? 9.301 -7.280 -10.566 1.00 93.38 81 LYS A N 1
ATOM 609 C CA . LYS A 1 81 ? 10.696 -7.109 -10.113 1.00 93.38 81 LYS A CA 1
ATOM 610 C C . LYS A 1 81 ? 11.721 -7.119 -11.265 1.00 93.38 81 LYS A C 1
ATOM 612 O O . LYS A 1 81 ? 12.512 -6.181 -11.334 1.00 93.38 81 LYS A O 1
ATOM 617 N N . PRO A 1 82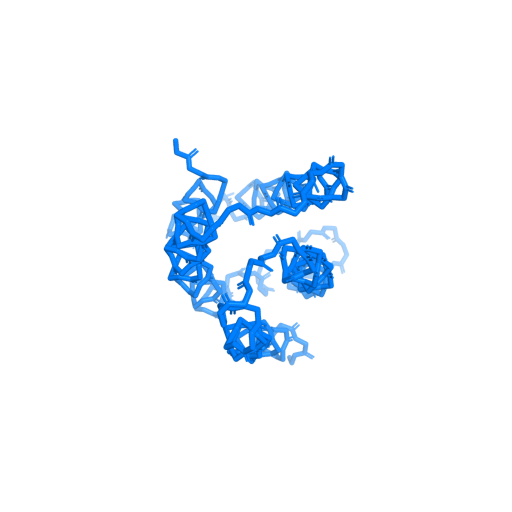 ? 11.680 -8.049 -12.247 1.00 93.50 82 PRO A N 1
ATOM 618 C CA . PRO A 1 82 ? 12.658 -8.051 -13.342 1.00 93.50 82 PRO A CA 1
ATOM 619 C C . PRO A 1 82 ? 12.595 -6.813 -14.253 1.00 93.50 82 PRO A C 1
ATOM 621 O O . PRO A 1 82 ? 13.559 -6.515 -14.960 1.00 93.50 82 PRO A O 1
ATOM 624 N N . VAL A 1 83 ? 11.453 -6.116 -14.287 1.00 93.06 83 VAL A N 1
ATOM 625 C CA . VAL A 1 83 ? 11.281 -4.860 -15.031 1.00 93.06 83 VAL A CA 1
ATOM 626 C C . VAL A 1 83 ? 11.855 -3.697 -14.221 1.00 93.06 83 VAL A C 1
ATOM 628 O O . VAL A 1 83 ? 12.625 -2.912 -14.769 1.00 93.06 83 VAL A O 1
ATOM 631 N N . PHE A 1 84 ? 11.566 -3.627 -12.918 1.00 93.00 84 PHE A N 1
ATOM 632 C CA . PHE A 1 84 ? 12.148 -2.622 -12.018 1.00 93.00 84 PHE A CA 1
ATOM 633 C C . PHE A 1 84 ? 13.673 -2.729 -11.908 1.00 93.00 84 PHE A C 1
ATOM 635 O O . PHE A 1 84 ? 14.352 -1.704 -11.930 1.00 93.00 84 PHE A O 1
ATOM 642 N N . ASP A 1 85 ? 14.222 -3.947 -11.910 1.00 91.69 85 ASP A N 1
ATOM 643 C CA . ASP A 1 85 ? 15.673 -4.179 -11.905 1.00 91.69 85 ASP A CA 1
ATOM 644 C C . ASP A 1 85 ? 16.359 -3.565 -13.143 1.00 91.69 85 ASP A C 1
ATOM 646 O O . ASP A 1 85 ? 17.530 -3.191 -13.091 1.00 91.69 85 ASP A O 1
ATOM 650 N N . LYS A 1 86 ? 15.626 -3.426 -14.256 1.00 90.69 86 LYS A N 1
ATOM 651 C CA . LYS A 1 86 ? 16.111 -2.836 -15.516 1.00 90.69 86 LYS A CA 1
ATOM 652 C C . LYS A 1 86 ? 15.771 -1.355 -15.672 1.00 90.69 86 LYS A C 1
ATOM 654 O O . LYS A 1 86 ? 16.300 -0.710 -16.577 1.00 90.69 86 LYS A O 1
ATOM 659 N N . ALA A 1 87 ? 14.893 -0.818 -14.832 1.00 89.31 87 ALA A N 1
ATOM 660 C CA . ALA A 1 87 ? 14.540 0.592 -14.836 1.00 89.31 87 ALA A CA 1
ATOM 661 C C . ALA A 1 87 ? 15.606 1.377 -14.058 1.00 89.31 87 ALA A C 1
ATOM 663 O O . ALA A 1 87 ? 15.589 1.398 -12.833 1.00 89.31 87 ALA A O 1
ATOM 664 N N . ILE A 1 88 ? 16.562 1.998 -14.751 1.00 86.62 88 ILE A N 1
ATOM 665 C CA . ILE A 1 88 ? 17.677 2.719 -14.117 1.00 86.62 88 ILE A CA 1
ATOM 666 C C . ILE A 1 88 ? 17.293 4.170 -13.815 1.00 86.62 88 ILE A C 1
ATOM 668 O O . ILE A 1 88 ? 17.283 5.021 -14.705 1.00 86.62 88 ILE A O 1
ATOM 672 N N . LEU A 1 89 ? 16.980 4.461 -12.551 1.00 79.81 89 LEU A N 1
ATOM 673 C CA . LEU A 1 89 ? 16.654 5.801 -12.062 1.00 79.81 89 LEU A CA 1
ATOM 674 C C . LEU A 1 89 ? 17.925 6.467 -11.516 1.00 79.81 89 LEU A C 1
ATOM 676 O O . LEU A 1 89 ? 18.309 6.287 -10.362 1.00 79.81 89 LEU A O 1
ATOM 680 N N . GLY A 1 90 ? 18.602 7.242 -12.367 1.00 78.38 90 GLY A N 1
ATOM 681 C CA . GLY A 1 90 ? 19.841 7.930 -12.001 1.00 78.38 90 GLY A CA 1
ATOM 682 C C . GLY A 1 90 ? 21.012 6.958 -11.842 1.00 78.38 90 GLY A C 1
ATOM 683 O O . GLY A 1 90 ? 21.548 6.482 -12.838 1.00 78.38 90 GLY A O 1
ATOM 684 N N . ILE A 1 91 ? 21.426 6.693 -10.598 1.00 75.19 91 ILE A N 1
ATOM 685 C CA . ILE A 1 91 ? 22.627 5.894 -10.276 1.00 75.19 91 ILE A CA 1
ATOM 686 C C . ILE A 1 91 ? 22.341 4.421 -9.937 1.00 75.19 91 ILE A C 1
ATOM 688 O O . ILE A 1 91 ? 23.280 3.667 -9.698 1.00 75.19 91 ILE A O 1
ATOM 692 N N . GLY A 1 92 ? 21.074 3.999 -9.896 1.00 80.75 92 GLY A N 1
ATOM 693 C CA . GLY A 1 92 ? 20.688 2.638 -9.511 1.00 80.75 92 GLY A CA 1
ATOM 694 C C . GLY A 1 92 ? 19.385 2.179 -10.160 1.00 80.75 92 GLY A C 1
ATOM 695 O O . GLY A 1 92 ? 18.726 2.942 -10.866 1.00 80.75 92 GLY A O 1
ATOM 696 N N . SER A 1 93 ? 19.017 0.915 -9.939 1.00 87.12 93 SER A N 1
ATOM 697 C CA . SER A 1 93 ? 17.723 0.396 -10.383 1.00 87.12 93 SER A CA 1
ATOM 698 C C . SER A 1 93 ? 16.586 0.937 -9.516 1.00 87.12 93 SER A C 1
ATOM 700 O O . SER A 1 93 ? 16.752 1.231 -8.329 1.00 87.12 93 SER A O 1
ATOM 702 N N . ALA A 1 94 ? 15.397 1.020 -10.102 1.00 89.38 94 ALA A N 1
ATOM 703 C CA . ALA A 1 94 ? 14.179 1.425 -9.417 1.00 89.38 94 ALA A CA 1
ATOM 704 C C . ALA A 1 94 ? 13.781 0.453 -8.290 1.00 89.38 94 ALA A C 1
ATOM 706 O O . ALA A 1 94 ? 13.020 0.826 -7.405 1.00 89.38 94 ALA A O 1
ATOM 707 N N . SER A 1 95 ? 14.328 -0.767 -8.267 1.00 90.81 95 SER A N 1
ATOM 708 C CA . SER A 1 95 ? 14.064 -1.770 -7.229 1.00 90.81 95 SER A CA 1
ATOM 709 C C . SER A 1 95 ? 14.395 -1.292 -5.814 1.00 90.81 95 SER A C 1
ATOM 711 O O . SER A 1 95 ? 13.679 -1.639 -4.875 1.00 90.81 95 SER A O 1
ATOM 713 N N . PHE A 1 96 ? 15.434 -0.466 -5.646 1.00 88.62 96 PHE A N 1
ATOM 714 C CA . PHE A 1 96 ? 15.749 0.112 -4.336 1.00 88.62 96 PHE A CA 1
ATOM 715 C C . PHE A 1 96 ? 14.631 1.041 -3.841 1.00 88.62 96 PHE A C 1
ATOM 717 O O . PHE A 1 96 ? 14.257 0.978 -2.671 1.00 88.62 96 PHE A O 1
ATOM 724 N N . LEU A 1 97 ? 14.074 1.861 -4.737 1.00 88.56 97 LEU A N 1
ATOM 725 C CA . LEU A 1 97 ? 12.962 2.755 -4.415 1.00 88.56 97 LEU A CA 1
ATOM 726 C C . LEU A 1 97 ? 11.702 1.959 -4.082 1.00 88.56 97 LEU A C 1
ATOM 728 O O . LEU A 1 97 ? 11.100 2.200 -3.044 1.00 88.56 97 LEU A O 1
ATOM 732 N N . VAL A 1 98 ? 11.389 0.916 -4.858 1.00 91.25 98 VAL A N 1
ATOM 733 C CA . VAL A 1 98 ? 10.251 0.035 -4.549 1.00 91.25 98 VAL A CA 1
ATOM 734 C C . VAL A 1 98 ? 10.403 -0.616 -3.167 1.00 91.25 98 VAL A C 1
ATOM 736 O O . VAL A 1 98 ? 9.438 -0.682 -2.412 1.00 91.25 98 VAL A O 1
ATOM 739 N N . SER A 1 99 ? 11.608 -1.056 -2.780 1.00 93.06 99 SER A N 1
ATOM 740 C CA . SER A 1 99 ? 11.858 -1.579 -1.422 1.00 93.06 99 SER A CA 1
ATOM 741 C C . SER A 1 99 ? 11.591 -0.530 -0.332 1.00 93.06 99 SER A C 1
ATOM 743 O O . SER A 1 99 ? 11.031 -0.857 0.717 1.00 93.06 99 SER A O 1
ATOM 745 N N . ALA A 1 100 ? 11.984 0.727 -0.558 1.00 91.12 100 ALA A N 1
ATOM 746 C CA . ALA A 1 100 ? 11.766 1.826 0.382 1.00 91.12 100 ALA A CA 1
ATOM 747 C C . ALA A 1 100 ? 10.279 2.214 0.492 1.00 91.12 100 ALA A C 1
ATOM 749 O O . ALA A 1 100 ? 9.769 2.380 1.605 1.00 91.12 100 ALA A O 1
ATOM 750 N N . ASP A 1 101 ? 9.577 2.280 -0.639 1.00 90.94 101 ASP A N 1
ATOM 751 C CA . ASP A 1 101 ? 8.137 2.540 -0.705 1.00 90.94 101 ASP A CA 1
ATOM 752 C C . ASP A 1 101 ? 7.353 1.451 0.025 1.00 90.94 101 ASP A C 1
ATOM 754 O O . ASP A 1 101 ? 6.514 1.753 0.870 1.00 90.94 101 ASP A O 1
ATOM 758 N N . LEU A 1 102 ? 7.662 0.176 -0.237 1.00 94.31 102 LEU A N 1
ATOM 759 C CA . LEU A 1 102 ? 6.993 -0.957 0.404 1.00 94.31 102 LEU A CA 1
ATOM 760 C C . LEU A 1 102 ? 7.143 -0.938 1.930 1.00 94.31 102 LEU A C 1
ATOM 762 O O . LEU A 1 102 ? 6.187 -1.251 2.635 1.00 94.31 102 LEU A O 1
ATOM 766 N N . LYS A 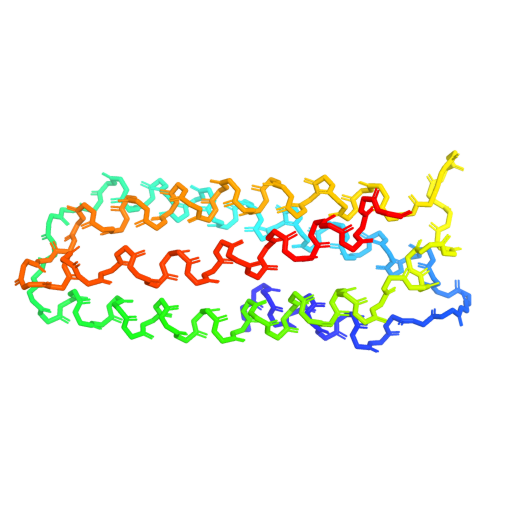1 103 ? 8.318 -0.556 2.448 1.00 95.00 103 LYS A N 1
ATOM 767 C CA . LYS A 1 103 ? 8.535 -0.388 3.896 1.00 95.00 103 LYS A CA 1
ATOM 768 C C . LYS A 1 103 ? 7.676 0.745 4.455 1.00 95.00 103 LYS A C 1
ATOM 770 O O . LYS A 1 103 ? 6.975 0.543 5.438 1.00 95.00 103 LYS A O 1
ATOM 775 N N . SER A 1 104 ? 7.680 1.899 3.788 1.00 92.81 104 SER A N 1
ATOM 776 C CA . SER A 1 104 ? 6.913 3.075 4.220 1.00 92.81 104 SER A CA 1
ATOM 777 C C . SER A 1 104 ? 5.403 2.816 4.195 1.00 92.81 104 SER A C 1
ATOM 779 O O . SER A 1 104 ? 4.689 3.178 5.129 1.00 92.81 104 SER A O 1
ATOM 781 N N . LEU A 1 105 ? 4.914 2.147 3.147 1.00 91.88 105 LEU A N 1
ATOM 782 C CA . LEU A 1 105 ? 3.513 1.757 3.003 1.00 91.88 105 LEU A CA 1
ATOM 783 C C . LEU A 1 105 ? 3.098 0.722 4.046 1.00 91.88 105 LEU A C 1
ATOM 785 O O . LEU A 1 105 ? 2.005 0.847 4.595 1.00 91.88 105 LEU A O 1
ATOM 789 N N . LYS A 1 106 ? 3.955 -0.261 4.351 1.00 93.94 106 LYS A N 1
ATOM 790 C CA . LYS A 1 106 ? 3.701 -1.221 5.431 1.00 93.94 106 LYS A CA 1
ATOM 791 C C . LYS A 1 106 ? 3.541 -0.493 6.768 1.00 93.94 106 LYS A C 1
ATOM 793 O O . LYS A 1 106 ? 2.497 -0.617 7.399 1.00 93.94 106 LYS A O 1
ATOM 798 N N . ASP A 1 107 ? 4.522 0.323 7.151 1.00 93.06 107 ASP A N 1
ATOM 799 C CA . ASP A 1 107 ? 4.513 1.032 8.437 1.00 93.06 107 ASP A CA 1
ATOM 800 C C . ASP A 1 107 ? 3.280 1.947 8.583 1.00 93.06 107 ASP A C 1
ATOM 802 O O . ASP A 1 107 ? 2.643 2.001 9.639 1.00 93.06 107 ASP A O 1
ATOM 806 N N . ALA A 1 108 ? 2.900 2.647 7.509 1.00 91.25 108 ALA A N 1
ATOM 807 C CA . ALA A 1 108 ? 1.693 3.470 7.494 1.00 91.25 108 ALA A CA 1
ATOM 808 C C . ALA A 1 108 ? 0.413 2.621 7.592 1.00 91.25 108 ALA A C 1
ATOM 810 O O . ALA A 1 108 ? -0.509 2.968 8.332 1.00 91.25 108 ALA A O 1
ATOM 811 N N . THR A 1 109 ? 0.357 1.492 6.887 1.00 90.19 109 THR A N 1
ATOM 812 C CA . THR A 1 109 ? -0.790 0.576 6.917 1.00 90.19 109 THR A CA 1
ATOM 813 C C . THR A 1 109 ? -0.991 -0.027 8.308 1.00 90.19 109 THR A C 1
ATOM 815 O O . THR A 1 109 ? -2.127 -0.085 8.783 1.00 90.19 109 THR A O 1
ATOM 818 N N . ASP A 1 110 ? 0.089 -0.375 9.008 1.00 90.62 110 ASP A N 1
ATOM 819 C CA . ASP A 1 110 ? 0.040 -0.843 10.399 1.00 90.62 110 ASP A CA 1
ATOM 820 C C . ASP A 1 110 ? -0.505 0.239 11.325 1.00 90.62 110 ASP A C 1
ATOM 822 O O . ASP A 1 110 ? -1.381 -0.013 12.158 1.00 90.62 110 ASP A O 1
ATOM 826 N N . GLY A 1 111 ? -0.018 1.472 11.159 1.00 90.38 111 GLY A N 1
ATOM 827 C CA . GLY A 1 111 ? -0.517 2.633 11.888 1.00 90.38 111 GLY A CA 1
ATOM 828 C C . GLY A 1 111 ? -2.018 2.843 11.683 1.00 90.38 111 GLY A C 1
ATOM 829 O O . GLY A 1 111 ? -2.752 3.051 12.652 1.00 90.38 111 GLY A O 1
ATOM 830 N N . PHE A 1 112 ? -2.490 2.733 10.441 1.00 89.81 112 PHE A N 1
ATOM 831 C CA . PHE A 1 112 ? -3.912 2.829 10.116 1.00 89.81 112 PHE A CA 1
ATOM 832 C C . PHE A 1 112 ? -4.727 1.698 10.739 1.00 89.81 112 PHE A C 1
ATOM 834 O O . PHE A 1 112 ? -5.722 1.967 11.415 1.00 89.81 112 PHE A O 1
ATOM 841 N N . GLY A 1 113 ? -4.289 0.449 10.567 1.00 89.44 113 GLY A N 1
ATOM 842 C CA . GLY A 1 113 ? -4.953 -0.721 11.135 1.00 89.44 113 GLY A CA 1
ATOM 843 C C . GLY A 1 113 ? -5.107 -0.602 12.650 1.00 89.44 113 GLY A C 1
ATOM 844 O O . GLY A 1 113 ? -6.207 -0.782 13.173 1.00 89.44 113 GLY A O 1
ATOM 845 N N . ASN A 1 114 ? -4.043 -0.205 13.347 1.00 90.56 114 ASN A N 1
ATOM 846 C CA . ASN A 1 114 ? -4.061 -0.005 14.795 1.00 90.56 114 ASN A CA 1
ATOM 847 C C . ASN A 1 114 ? -5.063 1.077 15.226 1.00 90.56 114 ASN A C 1
ATOM 849 O O . ASN A 1 114 ? -5.851 0.848 16.145 1.00 90.56 114 ASN A O 1
ATOM 853 N N . GLU A 1 115 ? -5.091 2.231 14.555 1.00 92.06 115 GLU A N 1
ATOM 854 C CA . GLU A 1 115 ? -6.054 3.290 14.883 1.00 92.06 115 GLU A CA 1
ATOM 855 C C . GLU A 1 115 ? -7.497 2.863 14.614 1.00 92.06 115 GLU A C 1
ATOM 857 O O . GLU A 1 115 ? -8.372 3.128 15.438 1.00 92.06 115 GLU A O 1
ATOM 862 N N . VAL A 1 116 ? -7.754 2.153 13.512 1.00 90.06 116 VAL A N 1
ATOM 863 C CA . VAL A 1 116 ? -9.087 1.614 13.212 1.00 90.06 116 VAL A CA 1
ATOM 864 C C . VAL A 1 116 ? -9.525 0.631 14.294 1.00 90.06 116 VAL A C 1
ATOM 866 O O . VAL A 1 116 ? -10.630 0.774 14.816 1.00 90.06 116 VAL A O 1
ATOM 869 N N . VAL A 1 117 ? -8.664 -0.314 14.690 1.00 91.06 117 VAL A N 1
ATOM 870 C CA . VAL A 1 117 ? -8.948 -1.302 15.749 1.00 91.06 117 VAL A CA 1
ATOM 871 C C . VAL A 1 117 ? -9.393 -0.619 17.042 1.00 91.06 117 VAL A C 1
ATOM 873 O O . VAL A 1 117 ? -10.350 -1.071 17.674 1.00 91.06 117 VAL A O 1
ATOM 876 N N . LEU A 1 118 ? -8.761 0.496 17.420 1.00 91.88 118 LEU A N 1
ATOM 877 C CA . LEU A 1 118 ? -9.126 1.259 18.619 1.00 91.88 118 LEU A CA 1
ATOM 878 C C . LEU A 1 118 ? -10.535 1.866 18.551 1.00 91.88 118 LEU A C 1
ATOM 880 O O . LEU A 1 118 ? -11.131 2.119 19.599 1.00 91.88 118 LEU A O 1
ATOM 884 N N . ARG A 1 119 ? -11.082 2.097 17.350 1.00 92.19 119 ARG A N 1
ATOM 885 C CA . ARG A 1 119 ? -12.427 2.672 17.171 1.00 92.19 119 ARG A CA 1
ATOM 886 C C . ARG A 1 119 ? -13.522 1.627 17.021 1.00 92.19 119 ARG A C 1
ATOM 888 O O . ARG A 1 119 ? -14.688 1.980 17.166 1.00 92.19 119 ARG A O 1
ATOM 895 N N . LEU A 1 120 ? -13.188 0.367 16.750 1.00 91.56 120 LEU A N 1
ATOM 896 C CA . LEU A 1 120 ? -14.182 -0.690 16.556 1.00 91.56 120 LEU A CA 1
ATOM 897 C C . LEU A 1 120 ? -14.879 -1.072 17.869 1.00 91.56 120 LEU A C 1
ATOM 899 O O . LEU A 1 120 ? -14.277 -1.130 18.941 1.00 91.56 120 LEU A O 1
ATOM 903 N N . ALA A 1 121 ? -16.159 -1.416 17.768 1.00 91.69 121 ALA A N 1
ATOM 904 C CA . ALA A 1 121 ? -16.908 -2.021 18.856 1.00 91.69 121 ALA A CA 1
ATOM 905 C C . ALA A 1 121 ? -16.472 -3.477 19.095 1.00 91.69 121 ALA A C 1
ATOM 907 O O . ALA A 1 121 ? -16.159 -4.229 18.165 1.00 91.69 121 ALA A O 1
ATOM 908 N N . ASN A 1 122 ? -16.545 -3.926 20.349 1.00 86.69 122 ASN A N 1
ATOM 909 C CA . ASN A 1 122 ? -16.476 -5.354 20.657 1.00 86.69 122 ASN A CA 1
ATOM 910 C C . ASN A 1 122 ? -17.665 -6.099 20.013 1.00 86.69 122 ASN A C 1
ATOM 912 O O . ASN A 1 122 ? -18.781 -5.570 20.003 1.00 86.69 122 ASN A O 1
ATOM 916 N N . PRO A 1 123 ? -17.478 -7.325 19.485 1.00 83.94 123 PRO A N 1
ATOM 917 C CA . PRO A 1 123 ? -16.262 -8.155 19.496 1.00 83.94 123 PRO A CA 1
ATOM 918 C C . PRO A 1 123 ? -15.328 -7.953 18.284 1.00 83.94 123 PRO A C 1
ATOM 920 O O . PRO A 1 123 ? -14.310 -8.627 18.180 1.00 83.94 123 PRO A O 1
ATOM 923 N N . ILE A 1 124 ? -15.652 -7.051 17.353 1.00 84.25 124 ILE A N 1
ATOM 924 C CA . ILE A 1 124 ? -14.931 -6.898 16.074 1.00 84.25 124 ILE A CA 1
ATOM 925 C C . ILE A 1 124 ? -13.482 -6.449 16.316 1.00 84.25 124 ILE A C 1
ATOM 927 O O . ILE A 1 124 ? -12.559 -6.937 15.666 1.00 84.25 124 ILE A O 1
ATOM 931 N N . GLN A 1 125 ? -13.275 -5.608 17.330 1.00 86.75 125 GLN A N 1
ATOM 932 C CA . GLN A 1 125 ? -11.951 -5.216 17.812 1.00 86.75 125 GLN A CA 1
ATOM 933 C C . GLN A 1 125 ? -11.029 -6.415 18.126 1.00 86.75 125 GLN A C 1
ATOM 935 O O . GLN A 1 125 ? -9.823 -6.311 17.934 1.00 86.75 125 GLN A O 1
ATOM 940 N N . GLN A 1 126 ? -11.570 -7.558 18.568 1.00 85.88 126 GLN A N 1
ATOM 941 C CA . GLN A 1 126 ? -10.773 -8.728 18.969 1.00 85.88 126 GLN A CA 1
ATOM 942 C C . GLN A 1 126 ? -10.257 -9.552 17.784 1.00 85.88 126 GLN A C 1
ATOM 944 O O . GLN A 1 126 ? -9.245 -10.233 17.911 1.00 85.88 126 GLN A O 1
ATOM 949 N N . VAL A 1 127 ? -10.947 -9.507 16.642 1.00 82.75 127 VAL A N 1
ATOM 950 C CA . VAL A 1 127 ? -10.577 -10.282 15.444 1.00 82.75 127 VAL A CA 1
ATOM 951 C C . VAL A 1 127 ? -9.782 -9.459 14.435 1.00 82.75 127 VAL A C 1
ATOM 953 O O . VAL A 1 127 ? -9.025 -10.017 13.646 1.00 82.75 127 VAL A O 1
ATOM 956 N N . ALA A 1 128 ? -9.909 -8.132 14.478 1.00 82.44 128 ALA A N 1
ATOM 957 C CA . ALA A 1 128 ? -9.239 -7.218 13.560 1.00 82.44 128 ALA A CA 1
ATOM 958 C C . ALA A 1 128 ? -7.692 -7.327 13.532 1.00 82.44 128 ALA A C 1
ATOM 960 O O . ALA A 1 128 ? -7.131 -7.182 12.446 1.00 82.44 128 ALA A O 1
ATOM 961 N N . PRO A 1 129 ? -6.974 -7.666 14.625 1.00 85.62 129 PRO A N 1
ATOM 962 C CA . PRO A 1 129 ? -5.527 -7.900 14.554 1.00 85.62 129 PRO A CA 1
ATOM 963 C C . PRO A 1 129 ? -5.104 -9.036 13.607 1.00 85.62 129 PRO A C 1
ATOM 965 O O . PRO A 1 129 ? -4.005 -8.992 13.060 1.00 85.62 129 PRO A O 1
ATOM 968 N N . LEU A 1 130 ? -5.964 -10.037 13.369 1.00 84.62 130 LEU A N 1
ATOM 969 C CA . LEU A 1 130 ? -5.658 -11.142 12.448 1.00 84.62 130 LEU A CA 1
ATOM 970 C C . LEU A 1 130 ? -5.561 -10.662 10.994 1.00 84.62 130 LEU A C 1
ATOM 972 O O . LEU A 1 130 ? -4.684 -11.096 10.256 1.00 84.62 130 LEU A O 1
ATOM 976 N N . ILE A 1 131 ? -6.436 -9.729 10.612 1.00 80.19 131 ILE A N 1
ATOM 977 C CA . ILE A 1 131 ? -6.455 -9.077 9.295 1.00 80.19 131 ILE A CA 1
ATOM 978 C C . ILE A 1 131 ? -5.149 -8.299 9.072 1.00 80.19 131 ILE A C 1
ATOM 980 O O . ILE A 1 131 ? -4.519 -8.428 8.024 1.00 80.19 131 ILE A O 1
ATOM 984 N N . ILE A 1 132 ? -4.710 -7.535 10.075 1.00 84.38 132 ILE A N 1
ATOM 985 C CA . ILE A 1 132 ? -3.463 -6.757 10.007 1.00 84.38 132 ILE A CA 1
ATOM 986 C C . ILE A 1 132 ? -2.256 -7.692 9.850 1.00 84.38 132 ILE A C 1
ATOM 988 O O . ILE A 1 132 ? -1.409 -7.465 8.991 1.00 84.38 132 ILE A O 1
ATOM 992 N N . SER A 1 133 ? -2.212 -8.791 10.610 1.00 87.06 133 SER A N 1
ATOM 993 C CA . SER A 1 133 ? -1.111 -9.758 10.527 1.00 87.06 133 SER A CA 1
ATOM 994 C C . SER A 1 133 ? -0.981 -10.422 9.153 1.00 87.06 133 SER A C 1
ATOM 996 O O . SER A 1 133 ? 0.136 -10.726 8.733 1.00 87.06 133 SER A O 1
ATOM 998 N N . ASP A 1 134 ? -2.092 -10.691 8.467 1.00 86.81 134 ASP A N 1
ATOM 999 C CA . ASP A 1 134 ? -2.059 -11.274 7.121 1.00 86.81 134 ASP A CA 1
ATOM 1000 C C . ASP A 1 134 ? -1.547 -10.249 6.097 1.00 86.81 134 ASP A C 1
ATOM 1002 O O . ASP A 1 134 ? -0.748 -10.557 5.215 1.00 86.81 134 ASP A O 1
ATOM 1006 N N . LEU A 1 135 ? -1.930 -8.980 6.257 1.00 86.38 135 LEU A N 1
ATOM 1007 C CA . LEU A 1 135 ? -1.424 -7.883 5.434 1.00 86.38 135 LEU A CA 1
ATOM 1008 C C . LEU A 1 135 ? 0.091 -7.695 5.566 1.00 86.38 135 LEU A C 1
ATOM 1010 O O . LEU A 1 135 ? 0.801 -7.582 4.561 1.00 86.38 135 LEU A O 1
ATOM 1014 N N . ASP A 1 136 ? 0.587 -7.772 6.796 1.00 89.50 136 ASP A N 1
ATOM 1015 C CA . ASP A 1 136 ? 2.011 -7.719 7.110 1.00 89.50 136 ASP A CA 1
ATOM 1016 C C . ASP A 1 136 ? 2.825 -8.794 6.411 1.00 89.50 136 ASP A C 1
ATOM 1018 O O . ASP A 1 136 ? 3.901 -8.514 5.872 1.00 89.50 136 ASP A O 1
ATOM 1022 N N . PHE A 1 137 ? 2.310 -10.020 6.391 1.00 90.69 137 PHE A N 1
ATOM 1023 C CA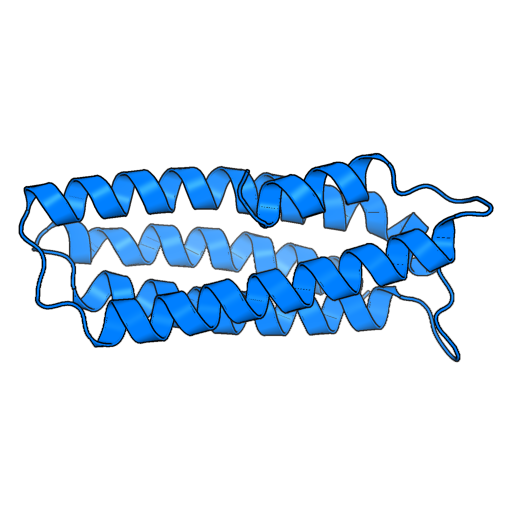 . PHE A 1 137 ? 2.971 -11.132 5.726 1.00 90.69 137 PHE A CA 1
ATOM 1024 C C . PHE A 1 137 ? 3.195 -10.845 4.231 1.00 90.69 137 PHE A C 1
ATOM 1026 O O . PHE A 1 137 ? 4.300 -11.053 3.715 1.00 90.69 137 PHE A O 1
ATOM 1033 N N . HIS A 1 138 ? 2.184 -10.307 3.544 1.00 90.81 138 HIS A N 1
ATOM 1034 C CA . HIS A 1 138 ? 2.284 -9.963 2.125 1.00 90.81 138 HIS A CA 1
ATOM 1035 C C . HIS A 1 138 ? 3.272 -8.816 1.864 1.00 90.81 138 HIS A C 1
ATOM 1037 O O . HIS A 1 138 ? 4.090 -8.915 0.941 1.00 90.81 138 HIS A O 1
ATOM 1043 N N . PHE A 1 139 ? 3.265 -7.764 2.690 1.00 93.44 139 PHE A N 1
ATOM 1044 C CA . PHE A 1 139 ? 4.253 -6.685 2.583 1.00 93.44 139 PHE A CA 1
ATOM 1045 C C . PHE A 1 139 ? 5.679 -7.197 2.804 1.00 93.44 139 PHE A C 1
ATOM 1047 O O . PHE A 1 139 ? 6.567 -6.905 2.002 1.00 93.44 139 PHE A O 1
ATOM 1054 N N . ILE A 1 140 ? 5.905 -8.004 3.846 1.00 94.56 140 ILE A N 1
ATOM 1055 C CA . ILE A 1 140 ? 7.223 -8.581 4.147 1.00 94.56 140 ILE A CA 1
ATOM 1056 C C . ILE A 1 140 ? 7.730 -9.410 2.966 1.00 94.56 140 ILE A C 1
ATOM 1058 O O . ILE A 1 140 ? 8.889 -9.263 2.569 1.00 94.56 140 ILE A O 1
ATOM 1062 N N . ARG A 1 141 ? 6.870 -10.237 2.361 1.00 94.12 141 ARG A N 1
ATOM 1063 C CA . ARG A 1 141 ? 7.227 -11.029 1.179 1.00 94.12 141 ARG A CA 1
ATOM 1064 C C . ARG A 1 141 ? 7.647 -10.142 0.006 1.00 94.12 141 ARG A C 1
ATOM 1066 O O . ARG A 1 141 ? 8.673 -10.411 -0.618 1.00 94.12 141 ARG A O 1
ATOM 1073 N N . ALA A 1 142 ? 6.893 -9.083 -0.286 1.00 94.38 142 ALA A N 1
ATOM 1074 C CA . ALA A 1 142 ? 7.239 -8.152 -1.357 1.00 94.38 142 ALA A CA 1
ATOM 1075 C C . ALA A 1 142 ? 8.569 -7.428 -1.074 1.00 94.38 142 ALA A C 1
ATOM 1077 O O . ALA A 1 142 ? 9.442 -7.378 -1.940 1.00 94.38 142 ALA A O 1
ATOM 1078 N N . ILE A 1 143 ? 8.777 -6.947 0.156 1.00 94.38 143 ILE A N 1
ATOM 1079 C CA . ILE A 1 143 ? 10.026 -6.287 0.572 1.00 94.38 143 ILE A CA 1
ATOM 1080 C C . ILE A 1 143 ? 11.225 -7.227 0.409 1.00 94.38 143 ILE A C 1
ATOM 1082 O O . ILE A 1 143 ? 12.272 -6.799 -0.081 1.00 94.38 143 ILE A O 1
ATOM 1086 N N . GLN A 1 144 ? 11.090 -8.497 0.803 1.00 94.88 144 GLN A N 1
ATOM 1087 C CA . GLN A 1 144 ? 12.149 -9.499 0.653 1.00 94.88 144 GLN A CA 1
ATOM 1088 C C . GLN A 1 144 ? 12.530 -9.703 -0.811 1.00 94.88 144 GLN A C 1
ATOM 1090 O O . GLN A 1 144 ? 13.717 -9.724 -1.123 1.00 94.88 144 GLN A O 1
ATOM 1095 N N . VAL A 1 145 ? 11.541 -9.783 -1.707 1.00 95.75 145 VAL A N 1
ATOM 1096 C CA . VAL A 1 145 ? 11.787 -9.885 -3.150 1.00 95.75 145 VAL A CA 1
ATOM 1097 C C . VAL A 1 145 ? 12.618 -8.700 -3.636 1.00 95.75 145 VAL A C 1
ATOM 1099 O O . VAL A 1 145 ? 13.602 -8.915 -4.326 1.00 95.75 145 VAL A O 1
ATOM 1102 N N . TYR A 1 146 ? 12.282 -7.469 -3.248 1.00 92.62 146 TYR A N 1
ATOM 1103 C CA . TYR A 1 146 ? 12.989 -6.256 -3.689 1.00 92.62 146 TYR A CA 1
ATOM 1104 C C . TYR A 1 146 ? 14.297 -5.951 -2.946 1.00 92.62 146 TYR A C 1
ATOM 1106 O O . TYR A 1 146 ? 15.031 -5.052 -3.349 1.00 92.62 146 TYR A O 1
ATOM 1114 N N . SER A 1 147 ? 14.591 -6.676 -1.868 1.00 86.38 147 SER A N 1
ATOM 1115 C CA . SER A 1 147 ? 15.842 -6.542 -1.106 1.00 86.38 147 SER A CA 1
ATOM 1116 C C . SER A 1 147 ? 16.889 -7.596 -1.486 1.00 86.38 147 SER A C 1
ATOM 1118 O O . SER A 1 147 ? 17.989 -7.567 -0.934 1.00 86.38 147 SER A O 1
ATOM 1120 N N . ALA A 1 148 ? 16.536 -8.518 -2.389 1.00 73.56 148 ALA A N 1
ATOM 1121 C CA . ALA A 1 148 ? 17.389 -9.573 -2.933 1.00 73.56 148 ALA A CA 1
ATOM 1122 C C . ALA A 1 148 ? 17.927 -9.207 -4.327 1.00 73.56 148 ALA A C 1
ATOM 1124 O O . ALA A 1 148 ? 19.123 -9.487 -4.552 1.00 73.56 148 ALA A O 1
#

Secondary structure (DSSP, 8-state):
--HHHHHHHHHHT--SSTTHHHHHHHHHHHHHHHHHHHHHHHHHHHHSPPPPHHHHHHHHHHHHHHHHHHHHHHHHHHHHHHHHTT-EETTEETHHHHHHHHHHHHHHHHHHHHHHHHHSPTTHHHHHHHHHHHHHHHHHHHHHHHH-

InterPro domains:
  IPR021054 Cell wall mannoprotein 1 [PF12296] (4-117)

Organism: Petromyces alliaceus (NCBI:txid209559)

Radius of gyration: 16.53 Å; chains: 1; bounding box: 46×23×45 Å

pLDDT: mean 88.49, std 5.16, range [51.0, 95.75]